Protein AF-A0A841RF16-F1 (afdb_monomer_lite)

Foldseek 3Di:
DPLAVLQVVCVVVLVVQLVVQLVVQLVVQLVVLPVVDDPVDDPVVSVVSNVVSNVCSNVVSVVVSVVVVVVCCVVPVSVVSHDPPDPPDD

Secondary structure (DSSP, 8-state):
--HHHHHHHHHHHHHHHHHHHHHHHHHHHHHHHHHHS-TTS-HHHHHHHHHHHHHHHHHHHHHHHHHHHHHHHHHH-GGGTS--SS----

Structure (mmCIF, N/CA/C/O backbone):
data_AF-A0A841RF16-F1
#
_entry.id   AF-A0A841RF16-F1
#
loop_
_atom_site.group_PDB
_atom_site.id
_atom_site.type_symbol
_atom_site.label_atom_id
_atom_site.label_alt_id
_atom_site.label_comp_id
_atom_site.label_asym_id
_atom_site.label_entity_id
_atom_site.label_seq_id
_atom_site.pdbx_PDB_ins_code
_atom_site.Cartn_x
_atom_site.Cartn_y
_atom_site.Cartn_z
_atom_site.occupancy
_atom_site.B_iso_or_equiv
_atom_site.auth_seq_id
_atom_site.auth_comp_id
_atom_site.auth_asym_id
_atom_site.auth_atom_id
_atom_site.pdbx_PDB_model_num
ATOM 1 N N . MET A 1 1 ? -19.513 -11.787 23.163 1.00 62.62 1 MET A N 1
ATOM 2 C CA . MET A 1 1 ? -18.424 -11.389 22.237 1.00 62.62 1 MET A CA 1
ATOM 3 C C . MET A 1 1 ? -17.602 -10.285 22.883 1.00 62.62 1 MET A C 1
ATOM 5 O O . MET A 1 1 ? -18.168 -9.260 23.245 1.00 62.62 1 MET A O 1
ATOM 9 N N . ASN A 1 2 ? -16.300 -10.493 23.083 1.00 82.50 2 ASN A N 1
ATOM 10 C CA . ASN A 1 2 ? -15.437 -9.457 23.645 1.00 82.50 2 ASN A CA 1
ATOM 11 C C . ASN A 1 2 ? -15.113 -8.441 22.539 1.00 82.50 2 ASN A C 1
ATOM 13 O O . ASN A 1 2 ? -14.431 -8.784 21.577 1.00 82.50 2 ASN A O 1
ATOM 17 N N . LYS A 1 3 ? -15.601 -7.199 22.657 1.00 78.06 3 LYS A N 1
ATOM 18 C CA . LYS A 1 3 ? -15.394 -6.152 21.636 1.00 78.06 3 LYS A CA 1
ATOM 19 C C . LYS A 1 3 ? -13.910 -5.937 21.303 1.00 78.06 3 LYS A C 1
ATOM 21 O O . LYS A 1 3 ? -13.590 -5.620 20.166 1.00 78.06 3 LYS A O 1
ATOM 26 N N . LYS A 1 4 ? -13.004 -6.178 22.263 1.00 81.00 4 LYS A N 1
ATOM 27 C CA . LYS A 1 4 ? -11.546 -6.124 22.049 1.00 81.00 4 LYS A CA 1
ATOM 28 C C . LYS A 1 4 ? -11.040 -7.219 21.104 1.00 81.00 4 LYS A C 1
ATOM 30 O O . LYS A 1 4 ? -10.195 -6.944 20.261 1.00 81.00 4 LYS A O 1
ATOM 35 N N . LEU A 1 5 ? -11.575 -8.436 21.225 1.00 86.19 5 LEU A N 1
ATOM 36 C CA . LEU A 1 5 ? -11.214 -9.558 20.354 1.00 86.19 5 LEU A CA 1
ATOM 37 C C . LEU A 1 5 ? -11.654 -9.287 18.912 1.00 86.19 5 LEU A C 1
ATOM 39 O O . LEU A 1 5 ? -10.886 -9.512 17.986 1.00 86.19 5 LEU A O 1
ATOM 43 N N . ASN A 1 6 ? -12.850 -8.727 18.725 1.00 86.12 6 ASN A N 1
ATOM 44 C CA . ASN A 1 6 ? -13.342 -8.359 17.396 1.00 86.12 6 ASN A CA 1
ATOM 45 C C . ASN A 1 6 ? -12.477 -7.279 16.742 1.00 86.12 6 ASN A C 1
ATOM 47 O O . ASN A 1 6 ? -12.174 -7.370 15.559 1.00 86.12 6 ASN A O 1
ATOM 51 N N . THR A 1 7 ? -12.045 -6.276 17.512 1.00 86.81 7 THR A N 1
ATOM 52 C CA . THR A 1 7 ? -11.113 -5.252 17.030 1.00 86.81 7 THR A CA 1
ATOM 53 C C . THR A 1 7 ? -9.768 -5.843 16.621 1.00 86.81 7 THR A C 1
ATOM 55 O O . THR A 1 7 ? -9.222 -5.465 15.588 1.00 86.81 7 THR A O 1
ATOM 58 N N . PHE A 1 8 ? -9.246 -6.786 17.404 1.00 89.44 8 PHE A N 1
ATOM 59 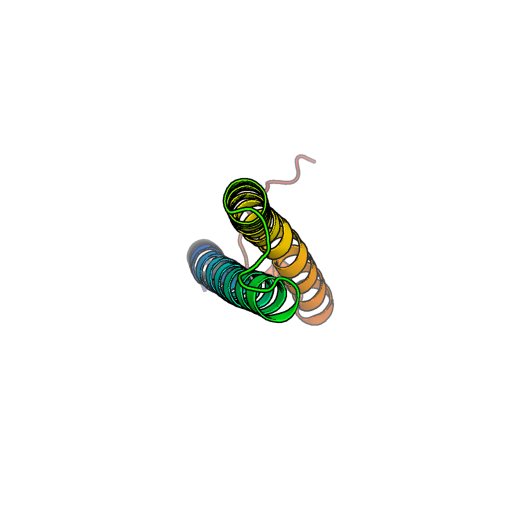C CA . PHE A 1 8 ? -7.999 -7.473 17.085 1.00 89.44 8 PHE A CA 1
ATOM 60 C C . PHE A 1 8 ? -8.117 -8.300 15.798 1.00 89.44 8 PHE A C 1
ATOM 62 O O . PHE A 1 8 ? -7.288 -8.169 14.900 1.00 89.44 8 PHE A O 1
ATOM 69 N N . LEU A 1 9 ? -9.194 -9.081 15.663 1.00 88.75 9 LEU A N 1
ATOM 70 C CA . LEU A 1 9 ? -9.483 -9.841 14.447 1.00 88.75 9 LEU A CA 1
ATOM 71 C C . LEU A 1 9 ? -9.665 -8.925 13.233 1.00 88.75 9 LEU A C 1
ATOM 73 O O . LEU A 1 9 ? -9.133 -9.219 12.168 1.00 88.75 9 LEU A O 1
ATOM 77 N N . PHE A 1 10 ? -10.352 -7.792 13.395 1.00 89.19 10 PHE A N 1
ATOM 78 C CA . PHE A 1 10 ? -10.514 -6.800 12.333 1.00 89.19 10 PHE A CA 1
ATOM 79 C C . PHE A 1 10 ? -9.169 -6.242 11.858 1.00 89.19 10 PHE A C 1
ATOM 81 O O . PHE A 1 10 ? -8.951 -6.131 10.656 1.00 89.19 10 PHE A O 1
ATOM 88 N N . LEU A 1 11 ? -8.251 -5.933 12.777 1.00 90.69 11 LEU A N 1
ATOM 89 C CA . LEU A 1 11 ? -6.906 -5.472 12.429 1.00 90.69 11 LEU A CA 1
ATOM 90 C C . LEU A 1 11 ? -6.119 -6.530 11.651 1.00 90.69 11 LEU A C 1
ATOM 92 O O . LEU A 1 11 ? -5.516 -6.202 10.631 1.00 90.69 11 LEU A O 1
ATOM 96 N N . ILE A 1 12 ? -6.148 -7.790 12.095 1.00 94.19 12 ILE A N 1
ATOM 97 C CA . ILE A 1 12 ? -5.443 -8.886 11.415 1.00 94.19 12 ILE A CA 1
ATOM 98 C C . ILE A 1 12 ? -6.026 -9.115 10.023 1.00 94.19 12 ILE A C 1
ATOM 100 O O . ILE A 1 12 ? -5.294 -9.078 9.037 1.00 94.19 12 ILE A O 1
ATOM 104 N N . VAL A 1 13 ? -7.343 -9.308 9.929 1.00 92.69 13 VAL A N 1
ATOM 105 C CA . VAL A 1 13 ? -8.023 -9.553 8.652 1.00 92.69 13 VAL A CA 1
ATOM 106 C C . VAL A 1 13 ? -7.845 -8.360 7.720 1.00 92.69 13 VAL A C 1
ATOM 108 O O . VAL A 1 13 ? -7.503 -8.541 6.557 1.00 92.69 13 VAL A O 1
ATOM 111 N N . GLY A 1 14 ? -7.996 -7.138 8.229 1.00 92.81 14 GLY A N 1
ATOM 112 C CA . GLY A 1 14 ? -7.784 -5.915 7.464 1.00 92.81 14 GLY A CA 1
ATOM 113 C C . GLY A 1 14 ? -6.361 -5.789 6.924 1.00 92.81 14 GLY A C 1
ATOM 114 O O . GLY A 1 14 ? -6.171 -5.424 5.767 1.00 92.81 14 GLY A O 1
ATOM 115 N N . THR A 1 15 ? -5.361 -6.165 7.724 1.00 94.44 15 THR A N 1
ATOM 116 C CA . THR A 1 15 ? -3.955 -6.186 7.295 1.00 94.44 15 THR A CA 1
ATOM 117 C C . THR A 1 15 ? -3.726 -7.229 6.204 1.00 94.44 15 THR A C 1
ATOM 119 O O . THR A 1 15 ? -3.130 -6.905 5.180 1.00 94.44 15 THR A O 1
ATOM 122 N N . ILE A 1 16 ? -4.248 -8.450 6.370 1.00 97.25 16 ILE A N 1
ATOM 123 C CA . ILE A 1 16 ? -4.145 -9.517 5.361 1.00 97.25 16 ILE A CA 1
ATOM 124 C C . ILE A 1 16 ? -4.801 -9.078 4.047 1.00 97.25 16 ILE A C 1
ATOM 126 O O . ILE A 1 16 ? -4.200 -9.217 2.985 1.00 97.25 16 ILE A O 1
ATOM 130 N N . VAL A 1 17 ? -6.003 -8.498 4.112 1.00 96.19 17 VAL A N 1
ATOM 131 C CA . VAL A 1 17 ? -6.718 -7.992 2.932 1.00 96.19 17 VAL A CA 1
ATOM 132 C C . VAL A 1 17 ? -5.934 -6.864 2.261 1.00 96.19 17 VAL A C 1
ATOM 134 O O . VAL A 1 17 ? -5.773 -6.887 1.044 1.00 96.19 17 VAL A O 1
ATOM 137 N N . ASN A 1 18 ? -5.399 -5.906 3.023 1.00 96.50 18 ASN A N 1
ATOM 138 C CA . ASN A 1 18 ? -4.603 -4.811 2.467 1.00 96.50 18 ASN A CA 1
ATOM 139 C C . ASN A 1 18 ? -3.330 -5.321 1.769 1.00 96.50 18 ASN A C 1
ATOM 141 O O . ASN A 1 18 ? -3.049 -4.921 0.642 1.00 96.50 18 ASN A O 1
ATOM 145 N N . ILE A 1 19 ? -2.596 -6.246 2.398 1.00 96.88 19 ILE A N 1
ATOM 146 C CA . ILE A 1 19 ? -1.417 -6.879 1.787 1.00 96.88 19 ILE A CA 1
ATOM 147 C C . ILE A 1 19 ? -1.816 -7.643 0.519 1.00 96.88 19 ILE A C 1
ATOM 149 O O . ILE A 1 19 ? -1.138 -7.528 -0.497 1.00 96.88 19 ILE A O 1
ATOM 153 N N . GLY A 1 20 ? -2.936 -8.369 0.538 1.00 98.00 20 GLY A N 1
ATOM 154 C CA . GLY A 1 20 ? -3.457 -9.052 -0.647 1.00 98.00 20 GLY A CA 1
ATOM 155 C C . GLY A 1 20 ? -3.729 -8.090 -1.806 1.00 98.00 20 GLY A C 1
ATOM 156 O O . GLY A 1 20 ? -3.285 -8.335 -2.925 1.00 98.00 20 GLY A O 1
ATOM 157 N N . ILE A 1 21 ? -4.386 -6.957 -1.539 1.00 98.00 21 ILE A N 1
ATOM 158 C CA . ILE A 1 21 ? -4.635 -5.913 -2.545 1.00 98.00 21 ILE A CA 1
ATOM 159 C C . ILE A 1 21 ? -3.314 -5.337 -3.068 1.00 98.00 21 ILE A C 1
ATOM 161 O O . ILE A 1 21 ? -3.164 -5.159 -4.274 1.00 98.00 21 ILE A O 1
ATOM 165 N N . MET A 1 22 ? -2.351 -5.071 -2.183 1.00 98.06 22 MET A N 1
ATOM 166 C CA . MET A 1 22 ? -1.027 -4.569 -2.558 1.00 98.06 22 MET A CA 1
ATOM 167 C C . MET A 1 22 ? -0.313 -5.527 -3.513 1.00 98.06 22 MET A C 1
ATOM 169 O O . MET A 1 22 ? 0.195 -5.090 -4.541 1.00 98.06 22 MET A O 1
ATOM 173 N N . LEU A 1 23 ? -0.320 -6.831 -3.220 1.00 98.00 23 LEU A N 1
ATOM 174 C CA . LEU A 1 23 ? 0.290 -7.844 -4.083 1.00 98.00 23 LEU A CA 1
ATOM 175 C C . LEU A 1 23 ? -0.405 -7.926 -5.446 1.00 98.00 23 LEU A C 1
ATOM 177 O O . LEU A 1 23 ? 0.271 -7.985 -6.470 1.00 98.00 23 LEU A O 1
ATOM 181 N N . ILE A 1 24 ? -1.740 -7.876 -5.473 1.00 98.25 24 ILE A N 1
ATOM 182 C CA . ILE A 1 24 ? -2.510 -7.866 -6.724 1.00 98.25 24 ILE A CA 1
ATOM 183 C C . ILE A 1 24 ? -2.158 -6.634 -7.565 1.00 98.25 24 ILE A C 1
ATOM 185 O O . ILE A 1 24 ? -1.901 -6.766 -8.760 1.00 98.25 24 ILE A O 1
ATOM 189 N N . LEU A 1 25 ? -2.101 -5.446 -6.954 1.00 98.00 25 LEU A N 1
ATOM 190 C CA . LEU A 1 25 ? -1.712 -4.213 -7.643 1.00 98.00 25 LEU A CA 1
ATOM 191 C C . LEU A 1 25 ? -0.273 -4.263 -8.149 1.00 98.00 25 LEU A C 1
ATOM 193 O O . LEU A 1 25 ? -0.008 -3.819 -9.262 1.00 98.00 25 LEU A O 1
ATOM 197 N N . LEU A 1 26 ? 0.648 -4.808 -7.355 1.00 97.75 26 LEU A N 1
ATOM 198 C CA . LEU A 1 26 ? 2.040 -4.948 -7.757 1.00 97.75 26 LEU A CA 1
ATOM 199 C C . LEU A 1 26 ? 2.155 -5.843 -8.992 1.00 97.75 26 LEU A C 1
ATOM 201 O O . LEU A 1 26 ? 2.755 -5.436 -9.981 1.00 97.75 26 LEU A O 1
ATOM 205 N N . ILE A 1 27 ? 1.532 -7.025 -8.970 1.00 98.00 27 ILE A N 1
ATOM 206 C CA . ILE A 1 27 ? 1.519 -7.941 -10.119 1.00 98.00 27 ILE A CA 1
ATOM 207 C C . ILE A 1 27 ? 0.885 -7.263 -11.335 1.00 98.00 27 ILE A C 1
ATOM 209 O O . ILE A 1 27 ? 1.430 -7.352 -12.433 1.00 98.00 27 ILE A O 1
ATOM 213 N N . LEU A 1 28 ? -0.225 -6.545 -11.143 1.00 98.00 28 LEU A N 1
ATOM 214 C CA . LEU A 1 28 ? -0.894 -5.809 -12.212 1.00 98.00 28 LEU A CA 1
ATOM 215 C C . LEU A 1 28 ? 0.026 -4.751 -12.834 1.00 98.00 28 LEU A C 1
ATOM 217 O O . LEU A 1 28 ? 0.135 -4.686 -14.054 1.00 98.00 28 LEU A O 1
ATOM 221 N N . PHE A 1 29 ? 0.712 -3.938 -12.029 1.00 97.19 29 PHE A N 1
ATOM 222 C CA . PHE A 1 29 ? 1.619 -2.916 -12.548 1.00 97.19 29 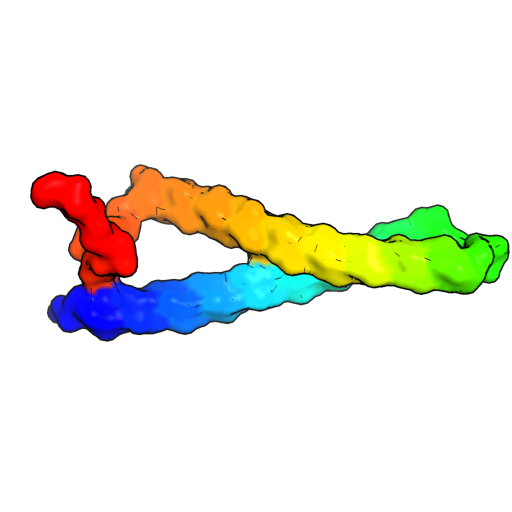PHE A CA 1
ATOM 223 C C . PHE A 1 29 ? 2.852 -3.512 -13.222 1.00 97.19 29 PHE A C 1
ATOM 225 O O . PHE A 1 29 ? 3.251 -3.018 -14.271 1.00 97.19 29 PHE A O 1
ATOM 232 N N . LEU A 1 30 ? 3.429 -4.585 -12.676 1.00 95.25 30 LEU A N 1
ATOM 233 C CA . LEU A 1 30 ? 4.542 -5.285 -13.320 1.00 95.25 30 LEU A CA 1
ATOM 234 C C . LEU A 1 30 ? 4.117 -5.889 -14.662 1.00 95.25 30 LEU A C 1
ATOM 236 O O . LEU A 1 30 ? 4.841 -5.761 -15.646 1.00 95.25 30 LEU A O 1
ATOM 240 N N . TYR A 1 31 ? 2.924 -6.485 -14.719 1.00 95.81 31 TYR A N 1
ATOM 241 C CA . TYR A 1 31 ? 2.341 -6.979 -15.961 1.00 95.81 31 TYR A CA 1
ATOM 242 C C . TYR A 1 31 ? 2.133 -5.846 -16.972 1.00 95.81 31 TYR A C 1
ATOM 244 O O . TYR A 1 31 ? 2.531 -5.982 -18.123 1.00 95.81 31 TYR A O 1
ATOM 252 N N . LEU A 1 32 ? 1.581 -4.705 -16.545 1.00 95.38 32 LEU A N 1
ATOM 253 C CA . LEU A 1 32 ? 1.395 -3.534 -17.406 1.00 95.38 32 LEU A CA 1
ATOM 254 C C . LEU A 1 32 ? 2.724 -2.967 -17.912 1.00 95.38 32 LEU A C 1
ATOM 256 O O . LEU A 1 32 ? 2.809 -2.600 -19.079 1.00 95.38 32 LEU A O 1
ATOM 260 N N . ILE A 1 33 ? 3.763 -2.923 -17.073 1.00 93.62 33 ILE A N 1
ATOM 261 C CA . ILE A 1 33 ? 5.101 -2.489 -17.487 1.00 93.62 33 ILE A CA 1
ATOM 262 C C . ILE A 1 33 ? 5.665 -3.455 -18.533 1.00 93.62 33 ILE A C 1
ATOM 264 O O . ILE A 1 33 ? 6.089 -3.009 -19.592 1.00 93.62 33 ILE A O 1
ATOM 268 N N . GLY A 1 34 ? 5.625 -4.766 -18.281 1.00 91.19 34 GLY A N 1
ATOM 269 C CA . GLY A 1 34 ? 6.127 -5.767 -19.230 1.00 91.19 34 GLY A CA 1
ATOM 270 C C . GLY A 1 34 ? 5.319 -5.850 -20.529 1.00 91.19 34 GLY A C 1
ATOM 271 O O . GLY A 1 34 ? 5.864 -6.202 -21.569 1.00 91.19 34 GLY A O 1
ATOM 272 N N . PHE A 1 35 ? 4.029 -5.513 -20.482 1.00 91.75 35 PHE A N 1
ATOM 273 C CA . PHE A 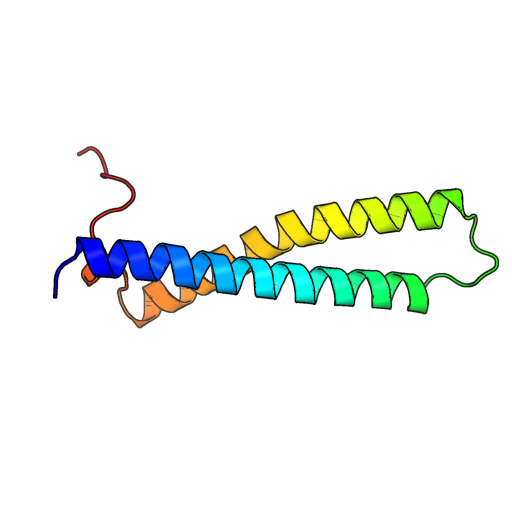1 35 ? 3.168 -5.446 -21.659 1.00 91.75 35 PHE A CA 1
ATOM 274 C C . PHE A 1 35 ? 3.393 -4.168 -22.480 1.00 91.75 35 PHE A C 1
ATOM 276 O O . PHE A 1 35 ? 3.382 -4.221 -23.706 1.00 91.75 35 PHE A O 1
ATOM 283 N N . ALA A 1 36 ? 3.584 -3.019 -21.823 1.00 89.88 36 ALA A N 1
ATOM 284 C CA . ALA A 1 36 ? 3.686 -1.720 -22.490 1.00 89.88 36 ALA A CA 1
ATOM 285 C C . ALA A 1 36 ? 5.112 -1.353 -22.935 1.00 89.88 36 ALA A C 1
ATOM 287 O O . ALA A 1 36 ? 5.266 -0.584 -23.883 1.00 89.88 36 ALA A O 1
ATOM 288 N N . PHE A 1 37 ? 6.147 -1.873 -22.268 1.00 89.25 37 PHE A N 1
ATOM 289 C CA . PHE A 1 37 ? 7.548 -1.551 -22.546 1.00 89.25 37 PHE A CA 1
ATOM 290 C C . PHE A 1 37 ? 8.286 -2.782 -23.085 1.00 89.25 37 PHE A C 1
ATOM 292 O O . PHE A 1 37 ? 8.309 -3.836 -22.454 1.00 89.25 37 PHE A O 1
ATOM 299 N N . THR A 1 38 ? 8.902 -2.649 -24.262 1.00 81.81 38 THR A N 1
ATOM 300 C CA . THR A 1 38 ? 9.659 -3.722 -24.930 1.00 81.81 38 THR A CA 1
ATOM 301 C C . THR A 1 38 ? 11.125 -3.742 -24.484 1.00 81.81 38 THR A C 1
ATOM 303 O O . THR A 1 38 ? 11.600 -2.813 -23.827 1.00 81.81 38 THR A O 1
ATOM 306 N N . ALA A 1 39 ? 11.870 -4.779 -24.886 1.00 73.44 39 ALA A N 1
ATOM 307 C CA . ALA A 1 39 ? 13.291 -4.961 -24.566 1.00 73.44 39 ALA A CA 1
ATOM 308 C C . ALA A 1 39 ? 14.220 -3.831 -25.062 1.00 73.44 39 ALA A C 1
ATOM 310 O O . ALA A 1 39 ? 15.346 -3.719 -24.588 1.00 73.44 39 ALA A O 1
ATOM 311 N N . GLU A 1 40 ? 13.756 -2.985 -25.986 1.00 79.12 40 GLU A N 1
ATOM 312 C CA . GLU A 1 40 ? 14.497 -1.814 -26.477 1.00 79.12 40 GLU A CA 1
ATOM 313 C C . GLU A 1 40 ? 14.391 -0.604 -25.530 1.00 79.12 40 GLU A C 1
ATOM 315 O O . GLU A 1 40 ? 15.112 0.384 -25.678 1.00 79.12 40 GLU A O 1
ATOM 320 N N . THR A 1 41 ? 13.509 -0.673 -24.529 1.00 84.38 41 THR A N 1
ATOM 321 C CA . THR A 1 41 ? 13.337 0.382 -23.526 1.00 84.38 41 THR A CA 1
ATOM 322 C C . THR A 1 41 ? 14.573 0.473 -22.635 1.00 84.38 41 THR A C 1
ATOM 324 O O . THR A 1 41 ? 15.105 -0.537 -22.174 1.00 84.38 41 THR A O 1
ATOM 327 N N . SER A 1 42 ? 15.019 1.696 -22.330 1.00 87.19 42 SER A N 1
ATOM 328 C CA . SER A 1 42 ? 16.197 1.895 -21.487 1.00 87.19 42 SER A CA 1
ATOM 329 C C . SER A 1 42 ? 16.025 1.244 -20.106 1.00 87.19 42 SER A C 1
ATOM 331 O O . SER A 1 42 ? 15.031 1.449 -19.404 1.00 87.19 42 SER A O 1
ATOM 333 N N . SER A 1 43 ? 17.038 0.480 -19.685 1.00 86.38 43 SER A N 1
ATOM 334 C CA . SER A 1 43 ? 17.045 -0.236 -18.397 1.00 86.38 43 SER A CA 1
ATOM 335 C C . SER A 1 43 ? 16.814 0.699 -17.197 1.00 86.38 43 SER A C 1
ATOM 337 O O . SER A 1 43 ? 16.138 0.347 -16.225 1.00 86.38 43 SER A O 1
ATOM 339 N N . GLN A 1 44 ? 17.296 1.942 -17.294 1.00 91.50 44 GLN A N 1
ATOM 340 C CA . GLN A 1 44 ? 17.100 2.961 -16.265 1.00 91.50 44 GLN A CA 1
ATOM 341 C C . GLN A 1 44 ? 15.631 3.396 -16.139 1.00 91.50 44 GLN A C 1
ATOM 343 O O . GLN A 1 44 ? 15.142 3.563 -15.021 1.00 91.50 44 GLN A O 1
ATOM 348 N N . LEU A 1 45 ? 14.906 3.526 -17.257 1.00 91.44 45 LEU A N 1
ATOM 349 C CA . LEU A 1 45 ? 13.482 3.865 -17.244 1.00 91.44 45 LEU A CA 1
ATOM 350 C C . LEU A 1 45 ? 12.647 2.715 -16.671 1.00 91.44 45 LEU A C 1
ATOM 352 O O . LEU A 1 45 ? 11.809 2.947 -15.803 1.00 91.44 45 LEU A O 1
ATOM 356 N N . VAL A 1 46 ? 12.915 1.474 -17.091 1.00 91.94 46 VAL A N 1
ATOM 357 C CA . VAL A 1 46 ? 12.214 0.281 -16.577 1.00 91.94 46 VAL A CA 1
ATOM 358 C C . VAL A 1 46 ? 12.418 0.134 -15.066 1.00 91.94 46 VAL A C 1
ATOM 360 O O . VAL A 1 46 ? 11.466 -0.137 -14.332 1.00 91.94 46 VAL A O 1
ATOM 363 N N . SER A 1 47 ? 13.633 0.391 -14.575 1.00 92.88 47 SER A N 1
ATOM 364 C CA . SER A 1 47 ? 13.942 0.370 -13.140 1.00 92.88 47 SER A CA 1
ATOM 365 C C . SER A 1 47 ? 13.166 1.443 -12.365 1.00 92.88 47 SER A C 1
ATOM 367 O O . SER A 1 47 ? 12.570 1.150 -11.327 1.00 92.88 47 SER A O 1
ATOM 369 N N . ALA A 1 48 ? 13.110 2.675 -12.885 1.00 94.88 48 ALA A N 1
ATOM 370 C CA . ALA A 1 48 ? 12.351 3.765 -12.273 1.00 94.88 48 ALA A CA 1
ATOM 371 C C . ALA A 1 48 ? 10.840 3.479 -12.247 1.00 94.88 48 ALA A C 1
ATOM 373 O O . ALA A 1 48 ? 10.186 3.700 -11.227 1.00 94.88 48 ALA A O 1
ATOM 374 N N . LEU A 1 49 ? 10.290 2.930 -13.333 1.00 95.19 49 LEU A N 1
ATOM 375 C CA . LEU A 1 49 ? 8.885 2.524 -13.416 1.00 95.19 49 LEU A CA 1
ATOM 376 C C . LEU A 1 49 ? 8.561 1.386 -12.452 1.00 95.19 49 LEU A C 1
ATOM 378 O O . LEU A 1 49 ? 7.512 1.410 -11.817 1.00 95.19 49 LEU A O 1
ATOM 382 N N . THR A 1 50 ? 9.469 0.424 -12.293 1.00 94.75 50 THR A N 1
ATOM 383 C CA . THR A 1 50 ? 9.305 -0.688 -11.349 1.00 94.75 50 THR A CA 1
ATOM 384 C C . THR A 1 50 ? 9.268 -0.183 -9.904 1.00 94.75 50 THR A C 1
ATOM 386 O O . THR A 1 50 ? 8.385 -0.564 -9.137 1.00 94.75 50 THR A O 1
ATOM 389 N N . LEU A 1 51 ? 10.162 0.740 -9.532 1.00 96.81 51 LEU A N 1
ATOM 390 C CA . LEU A 1 51 ? 10.117 1.408 -8.223 1.00 96.81 51 LEU A CA 1
ATOM 391 C C . LEU A 1 51 ? 8.827 2.220 -8.039 1.00 96.81 51 LEU A C 1
ATOM 393 O O . LEU A 1 51 ? 8.200 2.164 -6.978 1.00 96.81 51 LEU A O 1
ATOM 397 N N . GLY A 1 52 ? 8.402 2.934 -9.084 1.00 97.31 52 GLY A N 1
ATOM 398 C CA . GLY A 1 52 ? 7.128 3.646 -9.110 1.00 97.31 52 GLY A CA 1
ATOM 399 C C . GLY A 1 52 ? 5.937 2.711 -8.896 1.00 97.31 52 GLY A C 1
ATOM 400 O O . GLY A 1 52 ? 5.070 3.009 -8.080 1.00 97.31 52 GLY A O 1
ATOM 401 N N . ALA A 1 53 ? 5.924 1.548 -9.547 1.00 97.12 53 ALA A N 1
ATOM 402 C CA . ALA A 1 53 ? 4.896 0.522 -9.396 1.00 97.12 53 ALA A CA 1
ATOM 403 C C . ALA A 1 53 ? 4.818 -0.012 -7.962 1.00 97.12 53 ALA A C 1
ATOM 405 O O . ALA A 1 53 ? 3.719 -0.171 -7.433 1.00 97.12 53 ALA A O 1
ATOM 406 N N . VAL A 1 54 ? 5.960 -0.220 -7.297 1.00 97.38 54 VAL A N 1
ATOM 407 C CA . VAL A 1 54 ? 5.983 -0.595 -5.876 1.00 97.38 54 VAL A CA 1
ATOM 408 C C . VAL A 1 54 ? 5.321 0.493 -5.029 1.00 97.38 54 VAL A C 1
ATOM 410 O O . VAL A 1 54 ? 4.380 0.197 -4.293 1.00 97.38 54 VAL A O 1
ATOM 413 N N . MET A 1 55 ? 5.723 1.757 -5.175 1.00 97.81 55 MET A N 1
ATOM 414 C CA . MET A 1 55 ? 5.137 2.865 -4.403 1.00 97.81 55 MET A CA 1
ATOM 415 C C . MET A 1 55 ? 3.636 3.030 -4.667 1.00 97.81 55 MET A C 1
ATOM 417 O O . MET A 1 55 ? 2.842 3.162 -3.732 1.00 97.81 55 MET A O 1
ATOM 421 N N . LEU A 1 56 ? 3.230 2.960 -5.935 1.00 97.69 56 LEU A N 1
ATOM 422 C CA . LEU A 1 56 ? 1.829 3.028 -6.339 1.00 97.69 56 LEU A CA 1
ATOM 423 C C . LEU A 1 56 ? 1.023 1.841 -5.812 1.00 97.69 56 LEU A C 1
ATOM 425 O O . LEU A 1 56 ? -0.140 2.023 -5.468 1.00 97.69 56 LEU A O 1
ATOM 429 N N . SER A 1 57 ? 1.612 0.647 -5.705 1.00 97.81 57 SER A N 1
ATOM 430 C CA . SER A 1 57 ? 0.924 -0.521 -5.146 1.00 97.81 57 SER A CA 1
ATOM 431 C C . SER A 1 57 ? 0.630 -0.349 -3.656 1.00 97.81 57 SER A C 1
ATOM 433 O O . SER A 1 57 ? -0.477 -0.657 -3.225 1.00 97.81 57 SER A O 1
ATOM 435 N N . VAL A 1 58 ? 1.561 0.228 -2.887 1.00 97.25 58 VAL A N 1
ATOM 436 C CA . VAL A 1 58 ? 1.381 0.499 -1.450 1.00 97.25 58 VAL A CA 1
ATOM 437 C C . VAL A 1 58 ? 0.321 1.579 -1.227 1.00 97.25 58 VAL A C 1
ATOM 439 O O . VAL A 1 58 ? -0.607 1.405 -0.437 1.00 97.25 58 VAL A O 1
ATOM 442 N N . VAL A 1 59 ? 0.434 2.708 -1.931 1.00 97.75 59 VAL A N 1
ATOM 443 C CA . VAL A 1 59 ? -0.533 3.809 -1.796 1.00 97.75 59 VAL A CA 1
ATOM 444 C C . VAL A 1 59 ? -1.903 3.381 -2.324 1.00 97.75 59 VAL A C 1
ATOM 446 O O . VAL A 1 59 ? -2.927 3.602 -1.676 1.00 97.75 59 VAL A O 1
ATOM 449 N N . GLY A 1 60 ? -1.926 2.720 -3.479 1.00 97.69 60 GLY A N 1
ATOM 450 C CA . GLY A 1 60 ? -3.134 2.209 -4.110 1.00 97.69 60 GLY A CA 1
ATOM 451 C C . GLY A 1 60 ? -3.855 1.188 -3.237 1.00 97.69 60 GLY A C 1
ATOM 452 O O . GLY A 1 60 ? -5.076 1.269 -3.104 1.00 97.69 60 GLY A O 1
ATOM 453 N N . SER A 1 61 ? -3.128 0.280 -2.575 1.00 97.50 61 SER A N 1
ATOM 454 C CA . SER A 1 61 ? -3.754 -0.721 -1.710 1.00 97.50 61 SER A CA 1
ATOM 455 C C . SER A 1 61 ? -4.469 -0.073 -0.535 1.00 97.50 61 SER A C 1
ATOM 457 O O . SER A 1 61 ? -5.608 -0.433 -0.245 1.00 97.50 61 SER A O 1
ATOM 459 N N . TYR A 1 62 ? -3.858 0.946 0.076 1.00 95.31 62 TYR A N 1
ATOM 460 C CA . TYR A 1 62 ? -4.475 1.693 1.165 1.00 95.31 62 TYR A CA 1
ATOM 461 C C . TYR A 1 62 ? -5.756 2.411 0.718 1.00 95.31 62 TYR A C 1
ATOM 463 O O . TYR A 1 62 ? -6.770 2.366 1.421 1.00 95.31 62 TYR A O 1
ATOM 471 N N . LEU A 1 63 ? -5.743 3.044 -0.460 1.00 96.56 63 LEU A N 1
ATOM 472 C CA . LEU A 1 63 ? -6.913 3.732 -1.012 1.00 96.56 63 LEU A CA 1
ATOM 473 C C . LEU A 1 63 ? -8.062 2.758 -1.303 1.00 96.56 63 LEU A C 1
ATOM 475 O O . LEU A 1 63 ? -9.191 2.998 -0.869 1.00 96.56 63 LEU A O 1
ATOM 479 N N . ILE A 1 64 ? -7.771 1.643 -1.979 1.00 96.88 64 ILE A N 1
ATOM 480 C CA . ILE A 1 64 ? -8.764 0.613 -2.310 1.00 96.88 64 ILE A CA 1
ATOM 481 C C . ILE A 1 64 ? -9.307 -0.031 -1.031 1.00 96.88 64 ILE A C 1
ATOM 483 O O . ILE A 1 64 ? -10.521 -0.113 -0.848 1.00 96.88 64 ILE A O 1
ATOM 487 N N . TYR A 1 65 ? -8.431 -0.424 -0.105 1.00 94.81 65 TYR A N 1
ATOM 488 C CA . TYR A 1 65 ? -8.829 -0.979 1.187 1.00 94.81 65 TYR A CA 1
ATOM 489 C C . TYR A 1 65 ? -9.736 -0.012 1.962 1.00 94.81 65 TYR A C 1
ATOM 491 O O . TYR A 1 65 ? -10.788 -0.412 2.459 1.00 94.81 65 TYR A O 1
ATOM 499 N N . SER A 1 66 ? -9.388 1.277 2.013 1.00 92.19 66 SER A N 1
ATOM 500 C CA . SER A 1 66 ? -10.203 2.308 2.668 1.00 92.19 66 SER A CA 1
ATOM 501 C C . SER A 1 66 ? -11.603 2.412 2.057 1.00 92.19 66 SER A C 1
ATOM 503 O O . SER A 1 66 ? -12.597 2.505 2.783 1.00 92.19 66 SER A O 1
ATOM 505 N N . GLN A 1 67 ? -11.715 2.342 0.728 1.00 94.00 67 GLN A N 1
ATOM 506 C CA . GLN A 1 67 ? -13.010 2.326 0.045 1.00 94.00 67 GLN A CA 1
ATOM 507 C C . GLN A 1 67 ? -13.818 1.062 0.358 1.00 94.00 67 GLN A C 1
ATOM 509 O O . GLN A 1 67 ? -15.010 1.169 0.652 1.00 94.00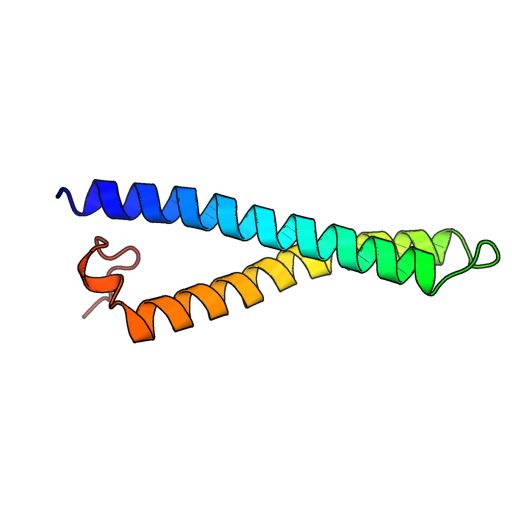 67 GLN A O 1
ATOM 514 N N . ILE A 1 68 ? -13.176 -0.110 0.370 1.00 92.50 68 ILE A N 1
ATOM 515 C CA . ILE A 1 68 ? -13.811 -1.380 0.745 1.00 92.50 68 ILE A CA 1
ATOM 516 C C . ILE A 1 68 ? -14.368 -1.291 2.168 1.00 92.50 68 ILE A C 1
ATOM 518 O O . ILE A 1 68 ? -15.545 -1.572 2.384 1.00 92.50 68 ILE A O 1
ATOM 522 N N . ILE A 1 69 ? -13.574 -0.829 3.137 1.00 89.88 69 ILE A N 1
ATOM 523 C CA . ILE A 1 69 ? -14.026 -0.688 4.526 1.00 89.88 69 ILE A CA 1
ATOM 524 C C . ILE A 1 69 ? -15.192 0.295 4.641 1.00 89.88 69 ILE A C 1
ATOM 526 O O . ILE A 1 69 ? -16.175 -0.015 5.312 1.00 89.88 69 ILE A O 1
ATOM 530 N N . LYS A 1 70 ? -15.141 1.446 3.955 1.00 88.44 70 LYS A N 1
ATOM 531 C CA . LYS A 1 70 ? -16.267 2.397 3.926 1.00 88.44 70 LYS A CA 1
ATOM 532 C C . LYS A 1 70 ? -17.539 1.754 3.377 1.00 88.44 70 LYS A C 1
ATOM 534 O O . LYS A 1 70 ? -18.619 1.962 3.931 1.00 88.44 70 LYS A O 1
ATOM 539 N N . PHE A 1 71 ? -17.417 0.963 2.314 1.00 90.19 71 PHE A N 1
ATOM 540 C CA . PHE A 1 71 ? -18.545 0.271 1.703 1.00 90.19 71 PHE A CA 1
ATOM 541 C C . PHE A 1 71 ? -19.147 -0.787 2.634 1.00 90.19 71 PHE A C 1
ATOM 543 O O . PHE A 1 71 ? -20.365 -0.819 2.822 1.00 90.19 71 PHE A O 1
ATOM 550 N N . ILE A 1 72 ? -18.310 -1.618 3.263 1.00 87.62 72 ILE A N 1
ATOM 551 C CA . ILE A 1 72 ? -18.787 -2.647 4.194 1.00 87.62 72 ILE A CA 1
ATOM 552 C C . ILE A 1 72 ? -19.417 -1.985 5.424 1.00 87.62 72 ILE A C 1
ATOM 554 O O . ILE A 1 72 ? -20.504 -2.388 5.833 1.00 87.62 72 ILE A O 1
ATOM 558 N N . ASN A 1 73 ? -18.808 -0.926 5.967 1.00 86.00 73 ASN A N 1
ATOM 559 C CA . ASN A 1 73 ? -19.348 -0.218 7.127 1.00 86.00 73 ASN A CA 1
ATOM 560 C C . ASN A 1 73 ? -20.732 0.384 6.835 1.00 86.00 73 ASN A C 1
ATOM 562 O O . ASN A 1 73 ? -21.646 0.226 7.636 1.00 86.00 73 ASN A O 1
ATOM 566 N N . LYS A 1 74 ? -20.934 0.967 5.642 1.00 86.25 74 LYS A N 1
ATOM 567 C CA . LYS A 1 74 ? -22.245 1.490 5.215 1.00 86.25 74 LYS A CA 1
ATOM 568 C C . LYS A 1 74 ? -23.339 0.417 5.186 1.00 86.25 74 LYS A C 1
ATOM 570 O O . LYS A 1 74 ? -24.501 0.734 5.417 1.00 86.25 74 LYS A O 1
ATOM 575 N N . LYS A 1 75 ? -22.992 -0.831 4.858 1.00 83.62 75 LYS A N 1
ATOM 576 C CA . LYS A 1 75 ? -23.968 -1.915 4.679 1.00 83.62 75 LYS A CA 1
ATOM 577 C C . LYS A 1 75 ? -24.159 -2.772 5.945 1.00 83.62 75 LYS A C 1
ATOM 579 O O . LYS A 1 75 ? -25.236 -3.330 6.112 1.00 83.62 75 LYS A O 1
ATOM 584 N N . TRP A 1 76 ? -23.136 -2.909 6.795 1.00 83.25 76 TRP A N 1
ATOM 585 C CA . TRP A 1 76 ? -23.106 -3.883 7.904 1.00 83.25 76 TRP A CA 1
ATOM 586 C C . TRP A 1 76 ? -22.901 -3.246 9.290 1.00 83.25 76 TRP A C 1
ATOM 588 O O . TRP A 1 76 ? -22.922 -3.977 10.276 1.00 83.25 76 TRP A O 1
ATOM 598 N N . ASP A 1 77 ? -22.708 -1.923 9.380 1.00 82.44 77 ASP A N 1
ATOM 599 C CA . ASP A 1 77 ? -22.469 -1.189 10.637 1.00 82.44 77 ASP A CA 1
ATOM 600 C C . ASP A 1 77 ? -21.382 -1.858 11.504 1.00 82.44 77 ASP A C 1
ATOM 602 O O . ASP A 1 77 ? -21.587 -2.290 12.644 1.00 82.44 77 ASP A O 1
ATOM 606 N N . LEU A 1 78 ? -20.195 -2.006 10.905 1.00 74.94 78 LEU A N 1
ATOM 607 C CA . LEU A 1 78 ? -19.027 -2.654 11.513 1.00 74.94 78 LEU A CA 1
ATOM 608 C C . LEU A 1 78 ? -18.633 -1.995 12.841 1.00 74.94 78 LEU A C 1
ATOM 610 O O . LEU A 1 78 ? -18.143 -2.674 13.747 1.00 74.94 78 LEU A O 1
ATOM 614 N N . GLU A 1 79 ? -18.887 -0.694 12.984 1.00 75.06 79 GLU A N 1
ATOM 615 C CA . GLU A 1 79 ? -18.625 0.075 14.203 1.00 75.06 79 GLU A CA 1
ATOM 616 C C . GLU A 1 79 ? -19.351 -0.486 15.434 1.00 75.06 79 GLU A C 1
ATOM 618 O O . GLU A 1 79 ? -18.827 -0.413 16.546 1.00 75.06 79 GLU A O 1
ATOM 623 N N . LYS A 1 80 ? -20.507 -1.136 15.258 1.00 75.12 80 LYS A N 1
ATOM 624 C CA . LYS A 1 80 ? -21.261 -1.756 16.358 1.00 75.12 80 LYS A CA 1
ATOM 625 C C . LYS A 1 80 ? -20.537 -2.947 16.995 1.00 75.12 80 LYS A C 1
ATOM 627 O O . LYS A 1 80 ? -20.723 -3.235 18.184 1.00 75.12 80 LYS A O 1
ATOM 632 N N . TYR A 1 81 ? -19.712 -3.646 16.217 1.00 75.81 81 TYR A N 1
ATOM 633 C CA . TYR A 1 81 ? -19.055 -4.894 16.615 1.00 75.81 81 TYR A CA 1
ATOM 634 C C . TYR A 1 81 ? -17.610 -4.702 17.076 1.00 75.81 81 TYR A C 1
ATOM 636 O O . TYR A 1 81 ? -17.051 -5.596 17.717 1.00 75.81 81 TYR A O 1
ATOM 644 N N . ILE A 1 82 ? -17.021 -3.545 16.788 1.00 77.44 82 ILE A N 1
ATOM 645 C CA . ILE A 1 82 ? -15.617 -3.225 17.032 1.00 77.44 82 ILE A CA 1
ATOM 646 C C . ILE A 1 82 ? -15.550 -2.240 18.210 1.00 77.44 82 ILE A C 1
ATOM 648 O O . ILE A 1 82 ? -16.333 -1.299 18.304 1.00 77.44 82 ILE A O 1
ATOM 652 N N . ALA A 1 83 ? -14.638 -2.448 19.163 1.00 73.38 83 ALA A N 1
ATOM 653 C CA . ALA A 1 83 ? -14.344 -1.405 20.148 1.00 73.38 83 ALA A CA 1
ATOM 654 C C . ALA A 1 83 ? -13.739 -0.185 19.427 1.00 73.38 83 ALA A C 1
ATOM 656 O O . ALA A 1 83 ? -12.889 -0.390 18.560 1.00 73.38 83 ALA A O 1
ATOM 657 N N . PRO A 1 84 ? -14.118 1.060 19.774 1.00 65.56 84 PRO A N 1
ATOM 658 C CA . PRO A 1 84 ? -13.675 2.251 19.052 1.00 65.56 84 PRO A CA 1
ATOM 659 C C . PRO A 1 84 ? -12.144 2.305 18.979 1.00 65.56 84 PRO A C 1
ATOM 661 O O . PRO A 1 84 ? -11.475 2.524 19.989 1.00 65.56 84 PRO A O 1
ATOM 664 N N . LEU A 1 85 ? -11.606 2.081 17.776 1.00 63.56 85 LEU A N 1
ATOM 665 C CA . LEU A 1 85 ? -10.167 2.120 17.481 1.00 63.56 85 LEU A CA 1
ATOM 666 C C . LEU A 1 85 ? -9.615 3.541 17.636 1.00 63.56 85 LEU A C 1
ATOM 668 O O . LEU A 1 85 ? -8.513 3.738 18.137 1.00 63.56 85 LEU A O 1
ATOM 672 N N . PHE A 1 86 ? -10.435 4.530 17.284 1.00 55.81 86 PHE A N 1
ATOM 673 C CA . PHE A 1 86 ? -10.195 5.938 17.547 1.00 55.81 86 PHE A CA 1
ATOM 674 C C . PHE A 1 86 ? -11.279 6.403 18.514 1.00 55.81 86 PHE A C 1
ATOM 676 O O . PHE A 1 86 ? -12.445 6.521 18.136 1.00 55.81 86 PHE A O 1
ATOM 683 N N . LYS A 1 87 ? -10.928 6.639 19.784 1.00 49.94 87 LYS A N 1
ATOM 684 C CA . LYS A 1 87 ? -11.825 7.359 20.696 1.00 49.94 87 LYS A CA 1
ATOM 685 C C . LYS A 1 87 ? -12.144 8.699 20.039 1.00 49.94 87 LYS A C 1
ATOM 687 O O . LYS A 1 87 ? -11.279 9.568 19.963 1.00 49.94 87 LYS A O 1
ATOM 692 N N . ARG A 1 88 ? -13.376 8.881 19.566 1.00 50.75 88 ARG A N 1
ATOM 693 C CA . ARG A 1 88 ? -13.859 10.211 19.209 1.00 50.75 88 ARG A CA 1
ATOM 694 C C . ARG A 1 88 ? -13.910 10.992 20.521 1.00 50.75 88 ARG A C 1
ATOM 696 O O . ARG A 1 88 ? -14.745 10.696 21.366 1.00 50.75 88 ARG A O 1
ATOM 703 N N . LYS A 1 89 ? -12.971 11.920 20.732 1.00 44.19 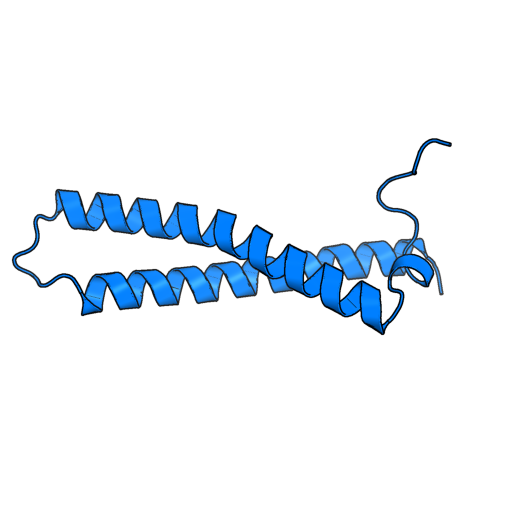89 LYS A N 1
ATOM 704 C CA . LYS A 1 89 ? -13.085 12.917 21.803 1.00 44.19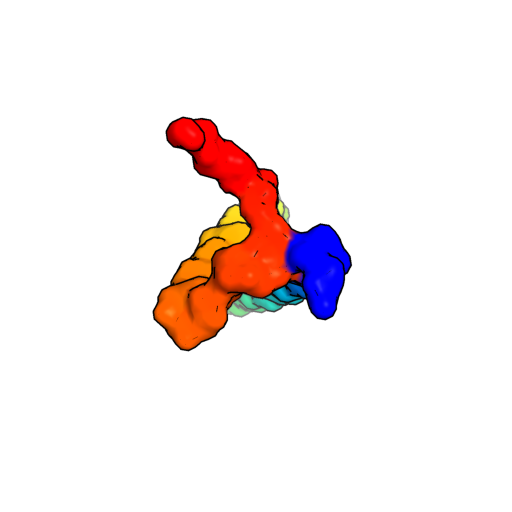 89 LYS A CA 1
ATOM 705 C C . LYS A 1 89 ? -14.345 13.736 21.507 1.00 44.19 89 LYS A C 1
ATOM 707 O O . LYS A 1 89 ? -14.345 14.542 20.578 1.00 44.19 89 LYS A O 1
ATOM 712 N N . ARG A 1 90 ? -15.408 13.480 22.257 1.00 42.25 90 ARG A N 1
ATOM 713 C CA . ARG A 1 90 ? -16.431 14.447 22.642 1.00 42.25 90 ARG A CA 1
ATOM 714 C C . ARG A 1 90 ? -16.792 14.150 24.082 1.00 42.25 90 ARG A C 1
ATOM 716 O O . ARG A 1 90 ? -16.970 12.949 24.377 1.00 42.25 90 ARG A O 1
#

Organism: NCBI:txid150

Radius of gyration: 18.35 Å; chains: 1; bounding box: 41×26×50 Å

Sequence (90 aa):
MNKKLNTFLFLIVGTIVNIGIMLILLILFLYLIGFAFTAETSSQLVSALTLGAVMLSVVGSYLIYSQIIKFINKKWDLEKYIAPLFKRKR

pLDDT: mean 87.61, std 12.64, range [42.25, 98.25]